Protein AF-A0A7V4PRA3-F1 (afdb_monomer)

pLDDT: mean 92.9, std 9.57, range [44.47, 98.44]

Radius of gyration: 16.77 Å; Cα contacts (8 Å, |Δi|>4): 160; chains: 1; bounding box: 39×35×53 Å

Foldseek 3Di:
DPPDPDPVVVVVCCVVVDDPVPDDPVNVVVVVVLLVLLLVQLLVLCVDPVLVVLVVVQVVVAADQFAAQRNPGGHGHLVRNLVSSLCSSPVDVSHDAPPVVRDRVSSRPVSNVRRVVRRVD

Structure (mmCIF, N/CA/C/O backbone):
data_AF-A0A7V4PRA3-F1
#
_entry.id   AF-A0A7V4PRA3-F1
#
loop_
_atom_site.group_PDB
_atom_site.id
_atom_site.type_symbol
_atom_site.label_atom_id
_atom_site.label_alt_id
_atom_site.label_comp_id
_atom_site.label_asym_id
_atom_site.label_entity_id
_atom_site.label_seq_id
_atom_site.pdbx_PDB_ins_code
_atom_site.Cartn_x
_atom_site.Cartn_y
_atom_site.Cartn_z
_atom_site.occupancy
_atom_site.B_iso_or_equiv
_atom_site.auth_seq_id
_atom_site.auth_comp_id
_atom_site.auth_asym_id
_atom_site.auth_atom_id
_atom_site.pdbx_PDB_model_num
ATOM 1 N N . MET A 1 1 ? -16.024 6.175 37.765 1.00 44.47 1 MET A N 1
ATOM 2 C CA . MET A 1 1 ? -15.565 6.561 36.413 1.00 44.47 1 MET A CA 1
ATOM 3 C C . MET A 1 1 ? -14.566 5.518 35.943 1.00 44.47 1 MET A C 1
ATOM 5 O O . MET A 1 1 ? -13.483 5.446 36.511 1.00 44.47 1 MET A O 1
ATOM 9 N N . ALA A 1 2 ? -14.945 4.645 35.006 1.00 49.88 2 ALA A N 1
ATOM 10 C CA . ALA A 1 2 ? -14.004 3.684 34.434 1.00 49.88 2 ALA A CA 1
ATOM 11 C C . ALA A 1 2 ? -12.890 4.468 33.729 1.00 49.88 2 ALA A C 1
ATOM 13 O O . ALA A 1 2 ? -13.185 5.342 32.916 1.00 49.88 2 ALA A O 1
ATOM 14 N N . ARG A 1 3 ? -11.626 4.207 34.081 1.00 57.00 3 ARG A N 1
ATOM 15 C CA . ARG A 1 3 ? -10.487 4.770 33.352 1.00 57.00 3 ARG A CA 1
ATOM 16 C C . ARG A 1 3 ? -10.614 4.305 31.904 1.00 57.00 3 ARG A C 1
ATOM 18 O O . ARG A 1 3 ? -10.541 3.103 31.649 1.00 57.00 3 ARG A O 1
ATOM 25 N N . SER A 1 4 ? -10.837 5.238 30.981 1.00 69.75 4 SER A N 1
ATOM 26 C CA . SER A 1 4 ? -10.568 4.992 29.569 1.00 69.75 4 SER A CA 1
ATOM 27 C C . SER A 1 4 ? -9.156 4.409 29.482 1.00 69.75 4 SER A C 1
ATOM 29 O O . SER A 1 4 ? -8.241 4.890 30.154 1.00 69.75 4 SER A O 1
ATOM 31 N N . GLY A 1 5 ? -8.995 3.298 28.757 1.00 80.12 5 GLY A N 1
ATOM 32 C CA . GLY A 1 5 ? -7.676 2.696 28.564 1.00 80.12 5 GLY A CA 1
ATOM 33 C C . GLY A 1 5 ? -6.687 3.729 28.018 1.00 80.12 5 GLY A C 1
ATOM 34 O O . GLY A 1 5 ? -7.096 4.759 27.477 1.00 80.12 5 GLY A O 1
ATOM 35 N N . SER A 1 6 ? -5.382 3.470 28.146 1.00 94.75 6 SER A N 1
ATOM 36 C CA . SER A 1 6 ? -4.381 4.317 27.484 1.00 94.75 6 SER A CA 1
ATOM 37 C C . SER A 1 6 ? -4.722 4.475 25.991 1.00 94.75 6 SER A C 1
ATOM 39 O O . SER A 1 6 ? -5.327 3.564 25.418 1.00 94.75 6 SER A O 1
ATOM 41 N N . PRO A 1 7 ? -4.335 5.579 25.326 1.00 95.62 7 PRO A N 1
ATOM 42 C CA . PRO A 1 7 ? -4.625 5.768 23.902 1.00 95.62 7 PRO A CA 1
ATOM 43 C C . PRO A 1 7 ? -4.221 4.563 23.035 1.00 95.62 7 PRO A C 1
ATOM 45 O O . PRO A 1 7 ? -4.984 4.128 22.175 1.00 95.62 7 PRO A O 1
ATOM 48 N N . THR A 1 8 ? -3.077 3.940 23.337 1.00 96.56 8 THR A N 1
ATOM 49 C CA . THR A 1 8 ? -2.627 2.691 22.705 1.00 96.56 8 THR A CA 1
ATOM 50 C C . THR A 1 8 ? -3.601 1.532 22.928 1.00 96.56 8 THR A C 1
ATOM 52 O O . THR A 1 8 ? -3.915 0.813 21.984 1.00 96.56 8 THR A O 1
ATOM 55 N N . ALA A 1 9 ? -4.110 1.346 24.150 1.00 96.12 9 ALA A N 1
ATOM 56 C CA . ALA A 1 9 ? -5.074 0.290 24.456 1.00 96.12 9 ALA A CA 1
ATOM 57 C C . ALA A 1 9 ? -6.430 0.518 23.767 1.00 96.12 9 ALA A C 1
ATOM 59 O O . ALA A 1 9 ? -7.071 -0.446 23.352 1.00 96.12 9 ALA A O 1
ATOM 60 N N . VAL A 1 10 ? -6.856 1.778 23.622 1.00 96.62 10 VAL A N 1
ATOM 61 C CA . VAL A 1 10 ? -8.080 2.138 22.889 1.00 96.62 10 VAL A CA 1
ATOM 62 C C . VAL A 1 10 ? -7.945 1.780 21.408 1.00 96.62 10 VAL A C 1
ATOM 64 O O . VAL A 1 10 ? -8.824 1.108 20.873 1.00 96.62 10 VAL A O 1
ATOM 67 N N . LEU A 1 11 ? -6.834 2.154 20.762 1.00 96.06 11 LEU A N 1
ATOM 68 C CA . LEU A 1 11 ? -6.577 1.821 19.356 1.00 96.06 11 LEU A CA 1
ATOM 69 C C . LEU A 1 11 ? -6.429 0.313 19.130 1.00 96.06 11 LEU A C 1
ATOM 71 O O . LEU A 1 11 ? -7.031 -0.225 18.206 1.00 96.06 11 LEU A O 1
ATOM 75 N N . ALA A 1 12 ? -5.680 -0.380 19.992 1.00 96.81 12 ALA A N 1
ATOM 76 C CA . ALA A 1 12 ? -5.515 -1.828 19.897 1.00 96.81 12 ALA A CA 1
ATOM 77 C C . ALA A 1 12 ? -6.863 -2.557 19.980 1.00 96.81 12 ALA A C 1
ATOM 79 O O . ALA A 1 12 ? -7.118 -3.455 19.183 1.00 96.81 12 ALA A O 1
ATOM 80 N N . ARG A 1 13 ? -7.746 -2.125 20.894 1.00 96.12 13 ARG A N 1
ATOM 81 C CA . ARG A 1 13 ? -9.096 -2.684 21.026 1.00 96.12 13 ARG A CA 1
ATOM 82 C C . ARG A 1 13 ? -9.975 -2.375 19.816 1.00 96.12 13 ARG A C 1
ATOM 84 O O . ARG A 1 13 ? -10.686 -3.252 19.347 1.00 96.12 13 ARG A O 1
ATOM 91 N N . PHE A 1 14 ? -9.911 -1.152 19.290 1.00 96.19 14 PHE A N 1
ATOM 92 C CA . PHE A 1 14 ? -10.628 -0.804 18.062 1.00 96.19 14 PHE A CA 1
ATOM 93 C C . PHE A 1 14 ? -10.232 -1.728 16.901 1.00 96.19 14 PHE A C 1
ATOM 95 O O . PHE A 1 14 ? -11.110 -2.277 16.243 1.00 96.19 14 PHE A O 1
ATOM 102 N N . VAL A 1 15 ? -8.928 -1.942 16.688 1.00 95.75 15 VAL A N 1
ATOM 103 C CA . VAL A 1 15 ? -8.425 -2.804 15.608 1.00 95.75 15 VAL A CA 1
ATOM 104 C C . VAL A 1 15 ? -8.786 -4.274 15.841 1.00 95.75 15 VAL A C 1
ATOM 106 O O . VAL A 1 15 ? -9.192 -4.940 14.894 1.00 95.75 15 VAL A O 1
ATOM 109 N N . SER A 1 16 ? -8.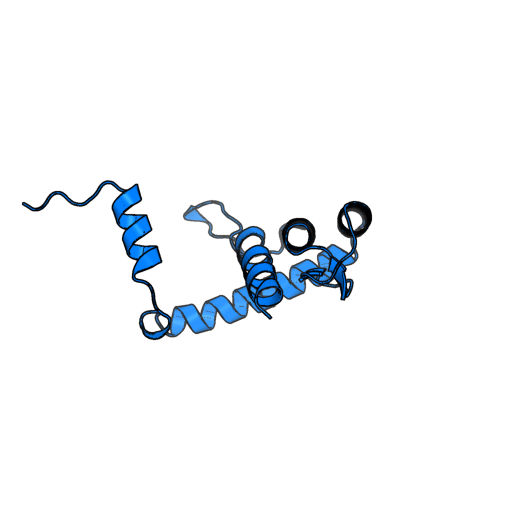681 -4.788 17.074 1.00 96.75 16 SER A N 1
ATOM 110 C CA . SER A 1 16 ? -9.005 -6.194 17.372 1.00 96.75 16 SER A CA 1
ATOM 111 C C . SER A 1 16 ? -10.493 -6.520 17.255 1.00 96.75 16 SER A C 1
ATOM 113 O O . SER A 1 16 ? -10.843 -7.648 16.917 1.00 96.75 16 SER A O 1
ATOM 115 N N . ASP A 1 17 ? -11.364 -5.550 17.547 1.00 96.44 17 ASP A N 1
ATOM 116 C CA . ASP A 1 17 ? -12.818 -5.747 17.587 1.00 96.44 17 ASP A CA 1
ATOM 117 C C . ASP A 1 17 ? -13.506 -5.398 16.252 1.00 96.44 17 ASP A C 1
ATOM 119 O O . ASP A 1 17 ? -14.730 -5.570 16.114 1.00 96.44 17 ASP A O 1
ATOM 123 N N . LEU A 1 18 ? -12.745 -4.872 15.284 1.00 96.44 18 LEU A N 1
ATOM 124 C CA . LEU A 1 18 ? -13.230 -4.517 13.957 1.00 96.44 18 LEU A CA 1
ATOM 125 C C . LEU A 1 18 ? -13.536 -5.787 13.155 1.00 96.44 18 LEU A C 1
ATOM 127 O O . LEU A 1 18 ? -12.675 -6.631 12.928 1.00 96.44 18 LEU A O 1
ATOM 131 N N . CYS A 1 19 ? -14.770 -5.894 12.674 1.00 96.69 19 CYS A N 1
ATOM 132 C CA . CYS A 1 19 ? -15.175 -6.893 11.692 1.00 96.69 19 CYS A CA 1
ATOM 133 C C . CYS A 1 19 ? -15.826 -6.199 10.494 1.00 96.69 19 CYS A C 1
ATOM 135 O O . CYS A 1 19 ? -16.287 -5.062 10.607 1.00 96.69 19 CYS A O 1
ATOM 137 N N . PHE A 1 20 ? -15.851 -6.882 9.348 1.00 96.12 20 PHE A N 1
ATOM 138 C CA . PHE A 1 20 ? -16.307 -6.303 8.082 1.00 96.12 20 PHE A CA 1
ATOM 139 C C . PHE A 1 20 ? -17.724 -5.712 8.175 1.00 96.12 20 PHE A C 1
ATOM 141 O O . PHE A 1 20 ? -17.944 -4.592 7.728 1.00 96.12 20 PHE A O 1
ATOM 148 N N . ASP A 1 21 ? -18.643 -6.397 8.861 1.00 97.19 21 ASP A N 1
ATOM 149 C CA . ASP A 1 21 ? -20.044 -5.969 9.021 1.00 97.19 21 ASP A CA 1
ATOM 150 C C . ASP A 1 21 ? -20.214 -4.689 9.859 1.00 97.19 21 ASP A C 1
ATOM 152 O O . ASP A 1 21 ? -21.274 -4.067 9.845 1.00 97.19 21 ASP A O 1
ATOM 156 N N . LYS A 1 22 ? -19.180 -4.280 10.606 1.00 96.69 22 LYS A N 1
ATOM 157 C CA . LYS A 1 22 ? -19.169 -3.016 11.360 1.00 96.69 22 LYS A CA 1
ATOM 158 C C . LYS A 1 22 ? -18.661 -1.834 10.532 1.00 96.69 22 LYS A C 1
ATOM 160 O O . LYS A 1 22 ? -18.671 -0.709 11.032 1.00 96.69 22 LYS A O 1
ATOM 165 N N . ILE A 1 23 ? -18.180 -2.062 9.310 1.00 97.69 23 ILE A N 1
ATOM 166 C CA . ILE A 1 23 ? -17.659 -1.000 8.450 1.00 97.69 23 ILE A CA 1
ATOM 167 C C . ILE A 1 23 ? -18.845 -0.314 7.754 1.00 97.69 23 ILE A C 1
ATOM 169 O O . ILE A 1 23 ? -19.598 -0.987 7.051 1.00 97.69 23 ILE A O 1
ATOM 173 N N . PRO A 1 24 ? -19.019 1.015 7.894 1.00 98.38 24 PRO A N 1
ATOM 174 C CA . PRO A 1 24 ? -20.088 1.727 7.202 1.00 98.38 24 PRO A CA 1
ATOM 175 C C . PRO A 1 24 ? -19.995 1.560 5.681 1.00 98.38 24 PRO A C 1
ATOM 177 O O . PRO A 1 24 ? -18.903 1.624 5.110 1.00 98.38 24 PRO A O 1
ATOM 180 N N . GLU A 1 25 ? -21.136 1.420 5.004 1.00 98.25 25 GLU A N 1
ATOM 181 C CA . GLU A 1 25 ? -21.184 1.187 3.554 1.00 98.25 25 GLU A CA 1
ATOM 182 C C . GLU A 1 25 ? -20.437 2.262 2.757 1.00 98.25 25 GLU A C 1
ATOM 184 O O . GLU A 1 25 ? -19.729 1.944 1.800 1.00 98.25 25 GLU A O 1
ATOM 189 N N . GLN A 1 26 ? -20.515 3.528 3.182 1.00 98.25 26 GLN A N 1
ATOM 190 C CA . GLN A 1 26 ? -19.790 4.614 2.525 1.00 98.25 26 GLN A CA 1
ATOM 191 C C . GLN A 1 26 ? -18.265 4.460 2.616 1.00 98.25 26 GLN A C 1
ATOM 193 O O . GLN A 1 26 ? -17.558 4.847 1.689 1.00 98.25 26 GLN A O 1
ATOM 198 N N . VAL A 1 27 ? -17.747 3.857 3.692 1.00 97.75 27 VAL A N 1
ATOM 199 C CA . VAL A 1 27 ? -16.310 3.581 3.845 1.00 97.75 27 VAL A CA 1
ATOM 200 C C . VAL A 1 27 ? -15.896 2.459 2.896 1.00 97.75 27 VAL A C 1
ATOM 202 O O . VAL A 1 27 ? -14.872 2.575 2.227 1.00 97.75 27 VAL A O 1
ATOM 205 N N . ILE A 1 28 ? -16.724 1.417 2.761 1.00 98.19 28 ILE A N 1
ATOM 206 C CA . ILE A 1 28 ? -16.511 0.330 1.790 1.00 98.19 28 ILE A CA 1
ATOM 207 C C . ILE A 1 28 ? -16.556 0.864 0.351 1.00 98.19 28 ILE A C 1
ATOM 209 O O . ILE A 1 28 ? -15.766 0.448 -0.497 1.00 98.19 28 ILE A O 1
ATOM 213 N N . ALA A 1 29 ? -17.475 1.779 0.047 1.00 98.31 29 ALA A N 1
ATOM 214 C CA . ALA A 1 29 ? -17.541 2.419 -1.262 1.00 98.31 29 ALA A CA 1
ATOM 215 C C . ALA A 1 29 ? -16.289 3.267 -1.533 1.00 98.31 29 ALA A C 1
ATOM 217 O O . ALA A 1 29 ? -15.714 3.183 -2.617 1.00 98.31 29 ALA A O 1
ATOM 218 N N . HIS A 1 30 ? -15.832 4.033 -0.540 1.00 97.38 30 HIS A N 1
ATOM 219 C CA . HIS A 1 30 ? -14.672 4.906 -0.678 1.00 97.38 30 HIS A CA 1
ATOM 220 C C . HIS A 1 30 ? -13.356 4.133 -0.823 1.00 97.38 30 HIS A C 1
ATOM 222 O O . HIS A 1 30 ? -12.592 4.419 -1.740 1.00 97.38 30 HIS A O 1
ATOM 228 N N . ILE A 1 31 ? -13.113 3.097 -0.008 1.00 97.12 31 ILE A N 1
ATOM 229 C CA . ILE A 1 31 ? -11.865 2.320 -0.089 1.00 97.12 31 ILE A CA 1
ATOM 230 C C . ILE A 1 31 ? -11.689 1.643 -1.455 1.00 97.12 31 ILE A C 1
ATOM 232 O O . ILE A 1 31 ? -10.567 1.499 -1.926 1.00 97.12 31 ILE A O 1
ATOM 236 N N . LYS A 1 32 ? -12.781 1.285 -2.148 1.00 98.00 32 LYS A N 1
ATOM 237 C CA . LYS A 1 32 ? -12.713 0.771 -3.528 1.00 98.00 32 LYS A CA 1
ATOM 238 C C . LYS A 1 32 ? -12.151 1.806 -4.503 1.00 98.00 32 LYS A C 1
ATOM 240 O O . LYS A 1 32 ? -11.407 1.433 -5.404 1.00 98.00 32 LYS A O 1
ATOM 245 N N . LEU A 1 33 ? -12.489 3.082 -4.317 1.00 97.94 33 LEU A N 1
ATOM 246 C CA . LEU A 1 33 ? -11.929 4.176 -5.110 1.00 97.94 33 LEU A CA 1
ATOM 247 C C . LEU A 1 33 ? -10.453 4.395 -4.771 1.00 97.94 33 LEU A C 1
ATOM 249 O O . LEU A 1 33 ? -9.656 4.513 -5.690 1.00 97.94 33 LEU A O 1
ATOM 253 N N . CYS A 1 34 ? -10.074 4.355 -3.490 1.00 97.62 34 CYS A N 1
ATOM 254 C CA . CYS A 1 34 ? -8.667 4.442 -3.078 1.00 97.62 34 CYS A CA 1
ATOM 255 C C . CYS A 1 34 ? -7.824 3.291 -3.651 1.00 97.62 34 CYS A C 1
ATOM 257 O O . CYS A 1 34 ? -6.702 3.504 -4.095 1.00 97.62 34 CYS A O 1
ATOM 259 N N . ILE A 1 35 ? -8.368 2.069 -3.691 1.00 97.94 35 ILE A N 1
ATOM 260 C CA . ILE A 1 35 ? -7.700 0.923 -4.325 1.00 97.94 35 ILE A CA 1
ATOM 261 C C . ILE A 1 35 ? -7.523 1.164 -5.826 1.00 97.94 35 ILE A C 1
ATOM 263 O O . ILE A 1 35 ? -6.445 0.912 -6.362 1.00 97.94 35 ILE A O 1
ATOM 267 N N . LEU A 1 36 ? -8.566 1.645 -6.508 1.00 98.06 36 LEU A N 1
ATOM 268 C CA . LEU A 1 36 ? -8.498 1.961 -7.934 1.00 98.06 36 LEU A CA 1
ATOM 269 C C . LEU A 1 36 ? -7.444 3.041 -8.225 1.00 98.06 36 LEU A C 1
ATOM 271 O O . LEU A 1 36 ? -6.649 2.879 -9.149 1.00 98.06 36 LEU A O 1
ATOM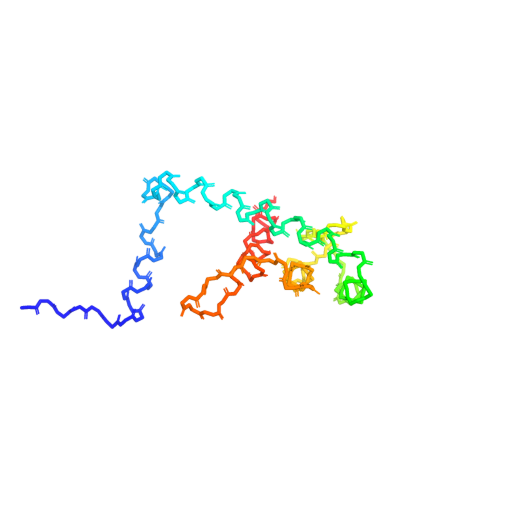 275 N N . ASP A 1 37 ? -7.428 4.101 -7.422 1.00 97.94 37 ASP A N 1
ATOM 276 C CA . ASP A 1 37 ? -6.469 5.201 -7.505 1.00 97.94 37 ASP A CA 1
ATOM 277 C C . ASP A 1 37 ? -5.025 4.719 -7.310 1.00 97.94 37 ASP A C 1
ATOM 279 O O . ASP A 1 37 ? -4.177 4.925 -8.180 1.00 97.94 37 ASP A O 1
ATOM 283 N N . ALA A 1 38 ? -4.764 3.962 -6.240 1.00 98.06 38 ALA A N 1
ATOM 284 C CA . ALA A 1 38 ? -3.438 3.426 -5.950 1.00 98.06 38 ALA A CA 1
ATOM 285 C C . ALA A 1 38 ? -2.921 2.512 -7.071 1.00 98.06 38 ALA A C 1
ATOM 287 O O . ALA A 1 38 ? -1.758 2.605 -7.464 1.00 98.06 38 ALA A O 1
ATOM 288 N N . LEU A 1 39 ? -3.778 1.653 -7.636 1.00 97.75 39 LEU A N 1
ATOM 289 C CA . LEU A 1 39 ? -3.405 0.814 -8.778 1.00 97.75 39 LEU A CA 1
ATOM 290 C C . LEU A 1 39 ? -3.068 1.658 -10.015 1.00 97.75 39 LEU A C 1
ATOM 292 O O . LEU A 1 39 ? -2.088 1.363 -10.699 1.00 97.75 39 LEU A O 1
ATOM 296 N N . GLY A 1 40 ? -3.837 2.716 -10.287 1.00 98.00 40 GLY A N 1
ATOM 297 C CA . GLY A 1 40 ? -3.551 3.665 -11.366 1.00 98.00 40 GLY A CA 1
ATOM 298 C C . GLY A 1 40 ? -2.202 4.365 -11.184 1.00 98.00 40 GLY A C 1
ATOM 299 O O . GLY A 1 40 ? -1.377 4.373 -12.102 1.00 98.00 40 GLY A O 1
ATOM 300 N N . CYS A 1 41 ? -1.943 4.874 -9.979 1.00 98.25 41 CYS A N 1
ATOM 301 C CA . CYS A 1 41 ? -0.680 5.511 -9.620 1.00 98.25 41 CYS A CA 1
ATOM 302 C C . CYS A 1 41 ? 0.500 4.544 -9.745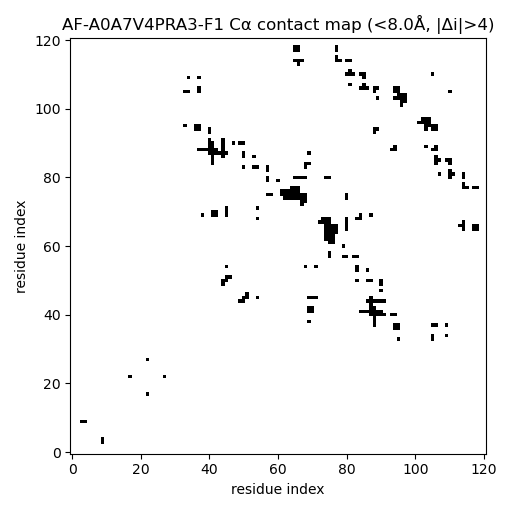 1.00 98.25 41 CYS A C 1
ATOM 304 O O . CYS A 1 41 ? 1.510 4.889 -10.352 1.00 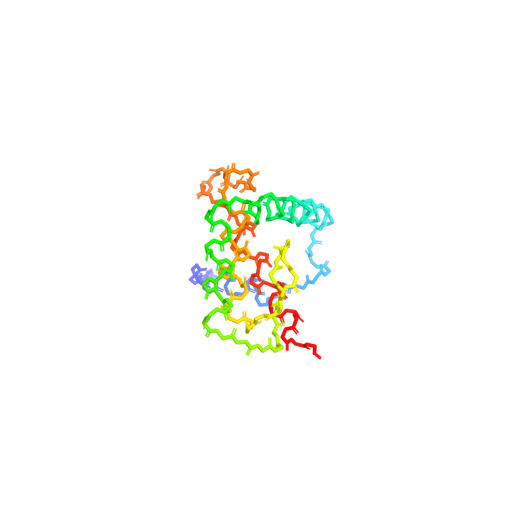98.25 41 CYS A O 1
ATOM 306 N N . ALA A 1 42 ? 0.360 3.306 -9.266 1.00 98.31 42 ALA A N 1
ATOM 307 C CA . ALA A 1 42 ? 1.408 2.298 -9.374 1.00 98.31 42 ALA A CA 1
ATOM 308 C C . ALA A 1 42 ? 1.716 1.905 -10.825 1.00 98.31 42 ALA A C 1
ATOM 310 O O . ALA A 1 42 ? 2.883 1.744 -11.185 1.00 98.31 42 ALA A O 1
ATOM 311 N N . LEU A 1 43 ? 0.691 1.787 -11.676 1.00 98.06 43 LEU A N 1
ATOM 312 C CA . LEU A 1 43 ? 0.870 1.534 -13.107 1.00 98.06 43 LEU A CA 1
ATOM 313 C C . LEU A 1 43 ? 1.663 2.662 -13.768 1.00 98.06 43 LEU A C 1
ATOM 315 O O . LEU A 1 43 ? 2.645 2.390 -14.462 1.00 98.06 43 LEU A O 1
ATOM 319 N N . TYR A 1 44 ? 1.292 3.918 -13.512 1.00 98.31 44 TYR A N 1
ATOM 320 C CA . TYR A 1 44 ? 2.050 5.066 -14.003 1.00 98.31 44 TYR A CA 1
ATOM 321 C C . TYR A 1 44 ? 3.484 5.062 -13.454 1.00 98.31 44 TYR A C 1
ATOM 323 O O . TYR A 1 44 ? 4.442 5.108 -14.230 1.00 98.31 44 TYR A O 1
ATOM 331 N N . GLY A 1 45 ? 3.640 4.891 -12.142 1.00 98.25 45 GLY A N 1
ATOM 332 C CA . GLY A 1 45 ? 4.924 4.840 -11.453 1.00 98.25 45 GLY A CA 1
ATOM 333 C C . GLY A 1 45 ? 5.867 3.766 -11.979 1.00 98.25 45 GLY A C 1
ATOM 334 O O . GLY A 1 45 ? 7.061 4.018 -12.124 1.00 98.25 45 GLY A O 1
ATOM 335 N N . SER A 1 46 ? 5.342 2.593 -12.348 1.00 98.12 46 SER A N 1
ATOM 336 C CA . SER A 1 46 ? 6.128 1.483 -12.908 1.00 98.12 46 SER A CA 1
ATOM 337 C C . SER A 1 46 ? 6.833 1.845 -14.221 1.00 98.12 46 SER A C 1
ATOM 339 O O . SER A 1 46 ? 7.883 1.287 -14.548 1.00 98.12 46 SER A O 1
ATOM 341 N N . SER A 1 47 ? 6.300 2.825 -14.958 1.00 97.38 47 SER A N 1
ATOM 342 C CA . SER A 1 47 ? 6.886 3.301 -16.211 1.00 97.38 47 SER A CA 1
ATOM 343 C C . SER A 1 47 ? 8.040 4.298 -16.012 1.00 97.38 47 SER A C 1
ATOM 345 O O . SER A 1 47 ? 8.866 4.470 -16.919 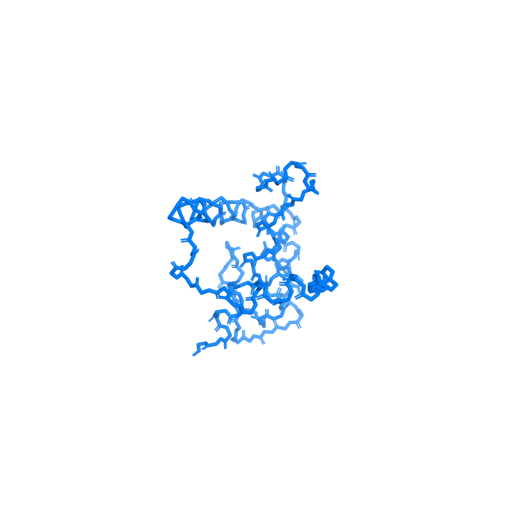1.00 97.38 47 SER A O 1
ATOM 347 N N . LEU A 1 48 ? 8.135 4.915 -14.826 1.00 98.06 48 LEU A N 1
ATOM 348 C CA . LEU A 1 48 ? 9.085 5.982 -14.507 1.00 98.06 48 LEU A CA 1
ATOM 349 C C . LEU A 1 48 ? 10.492 5.438 -14.202 1.00 9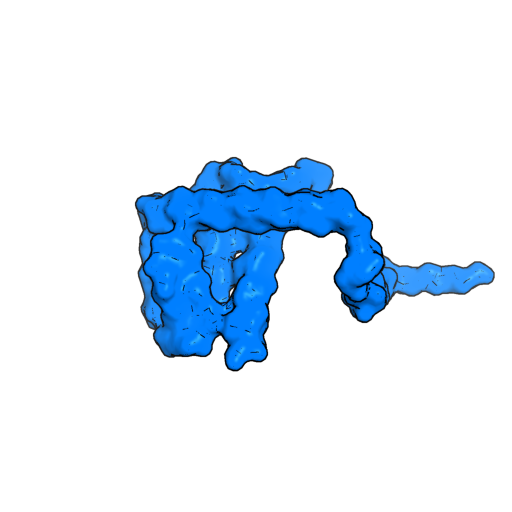8.06 48 LEU A C 1
ATOM 351 O O . LEU A 1 48 ? 10.644 4.278 -13.801 1.00 98.06 48 LEU A O 1
ATOM 355 N N . PRO A 1 49 ? 11.556 6.256 -14.350 1.00 98.12 49 PRO A N 1
ATOM 356 C CA . PRO A 1 49 ? 12.929 5.809 -14.109 1.00 98.12 49 PRO A CA 1
ATOM 357 C C . PRO A 1 49 ? 13.154 5.224 -12.707 1.00 98.12 49 PRO A C 1
ATOM 359 O O . PRO A 1 49 ? 13.747 4.154 -12.582 1.00 98.12 49 PRO A O 1
ATOM 362 N N . TRP A 1 50 ? 12.646 5.876 -11.658 1.00 97.00 50 TRP A N 1
ATOM 363 C CA . TRP A 1 50 ? 12.761 5.390 -10.276 1.00 97.00 50 TRP A CA 1
ATOM 364 C C . TRP A 1 50 ? 11.878 4.171 -9.996 1.00 97.00 50 TRP A C 1
ATOM 366 O O . TRP A 1 50 ? 12.299 3.285 -9.255 1.00 97.00 50 TRP A O 1
ATOM 376 N N . GLY A 1 51 ? 10.722 4.060 -10.658 1.00 97.88 51 GLY A N 1
ATOM 377 C CA . GLY A 1 51 ? 9.907 2.846 -10.631 1.00 97.88 51 GLY A CA 1
ATOM 378 C C . GLY A 1 51 ? 10.676 1.639 -11.165 1.00 97.88 51 GLY A C 1
ATOM 379 O O . GLY A 1 51 ? 10.790 0.613 -10.500 1.00 97.88 51 GLY A O 1
ATOM 380 N N . LYS A 1 52 ? 11.337 1.784 -12.317 1.00 98.06 52 LYS A N 1
ATOM 381 C CA . LYS A 1 52 ? 12.197 0.726 -12.877 1.00 98.06 52 LYS A CA 1
ATOM 382 C C . LYS A 1 52 ? 13.371 0.368 -11.962 1.00 98.06 52 LYS A C 1
ATOM 384 O O . LYS A 1 52 ? 13.766 -0.797 -11.912 1.00 98.06 52 LYS A O 1
ATOM 389 N N . ILE A 1 53 ? 13.928 1.346 -11.243 1.00 98.44 53 ILE A N 1
ATOM 390 C CA . ILE A 1 53 ? 15.009 1.116 -10.273 1.00 98.44 53 ILE A CA 1
ATOM 391 C C . ILE A 1 53 ? 14.515 0.246 -9.116 1.00 98.44 53 ILE A C 1
ATOM 393 O O . ILE A 1 53 ? 15.148 -0.771 -8.835 1.00 98.44 53 ILE A O 1
ATOM 397 N N . ILE A 1 54 ? 13.393 0.600 -8.478 1.00 97.75 54 ILE A N 1
ATOM 398 C CA . ILE A 1 54 ? 12.900 -0.171 -7.330 1.00 97.75 54 ILE A CA 1
ATOM 399 C C . ILE A 1 54 ? 12.445 -1.573 -7.743 1.00 97.75 54 ILE A C 1
ATOM 401 O O . ILE A 1 54 ? 12.752 -2.536 -7.046 1.00 97.75 54 ILE A O 1
ATOM 405 N N . ILE A 1 55 ? 11.809 -1.712 -8.914 1.00 97.31 55 ILE A N 1
ATOM 406 C CA . ILE A 1 55 ? 11.406 -3.011 -9.475 1.00 97.31 55 ILE A CA 1
ATOM 407 C C . ILE A 1 55 ? 12.627 -3.915 -9.661 1.00 97.31 55 ILE A C 1
ATOM 409 O O . ILE A 1 55 ? 12.603 -5.077 -9.257 1.00 97.31 55 ILE A O 1
ATOM 413 N N . ARG A 1 56 ? 13.710 -3.39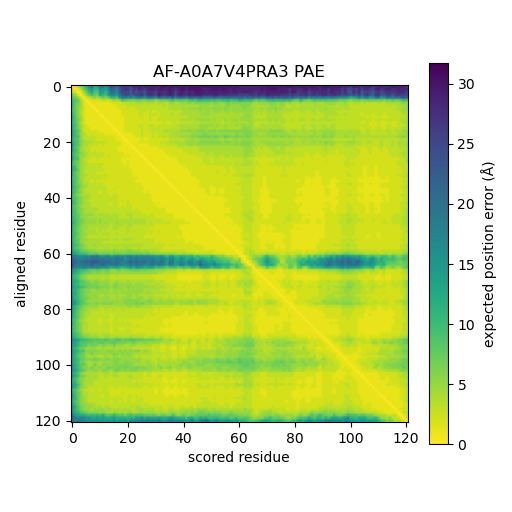4 -10.254 1.00 97.00 56 ARG A N 1
ATOM 414 C CA . ARG A 1 56 ? 14.953 -4.155 -10.420 1.00 97.00 56 ARG A CA 1
ATOM 415 C C . ARG A 1 56 ? 15.551 -4.541 -9.067 1.00 97.00 56 ARG A C 1
ATOM 417 O O . ARG A 1 56 ? 15.877 -5.706 -8.872 1.00 97.00 56 ARG A O 1
ATOM 424 N N . PHE A 1 57 ? 15.637 -3.593 -8.137 1.00 97.06 57 PHE A N 1
ATOM 425 C CA . PHE A 1 57 ? 16.187 -3.827 -6.803 1.00 97.06 57 PHE A CA 1
ATOM 426 C C . PHE A 1 57 ? 15.468 -4.968 -6.073 1.00 97.06 57 PHE A C 1
ATOM 428 O O . PHE A 1 57 ? 16.111 -5.913 -5.625 1.00 97.06 57 PHE A O 1
ATOM 435 N N . VAL A 1 58 ? 14.132 -4.945 -6.003 1.00 95.81 58 VAL A N 1
ATOM 436 C CA . VAL A 1 58 ? 13.400 -5.987 -5.263 1.00 95.81 58 VAL A CA 1
ATOM 437 C C . VAL A 1 58 ? 13.494 -7.369 -5.913 1.00 95.81 58 VAL A C 1
ATOM 439 O O . VAL A 1 58 ? 13.444 -8.366 -5.192 1.00 95.81 58 VAL A O 1
ATOM 442 N N . LYS A 1 59 ? 13.662 -7.432 -7.244 1.00 94.25 59 LYS A N 1
ATOM 443 C CA . LYS A 1 59 ? 13.920 -8.676 -7.991 1.00 94.25 59 LYS A CA 1
ATOM 444 C C . LYS A 1 59 ? 15.306 -9.244 -7.677 1.00 94.25 59 LYS A C 1
ATOM 446 O O . LYS A 1 59 ? 15.458 -10.458 -7.578 1.00 94.25 59 LYS A O 1
ATOM 451 N N . GLU A 1 60 ? 16.302 -8.379 -7.498 1.00 94.69 60 GLU A N 1
ATOM 452 C CA . GLU A 1 60 ? 17.664 -8.764 -7.104 1.00 94.69 60 GLU A CA 1
ATOM 453 C C . GLU A 1 60 ? 17.741 -9.213 -5.636 1.00 94.69 60 GLU A C 1
ATOM 455 O O . GLU A 1 60 ? 18.502 -10.123 -5.314 1.00 94.69 60 GLU A O 1
ATOM 460 N N . CYS A 1 61 ? 16.921 -8.639 -4.746 1.00 91.50 61 CYS A N 1
ATOM 461 C CA . CYS A 1 61 ? 16.867 -9.037 -3.335 1.00 91.50 61 CYS A CA 1
ATOM 462 C C . CYS A 1 61 ? 16.352 -10.467 -3.103 1.00 91.50 61 CYS A C 1
ATOM 464 O O . CYS A 1 61 ? 16.545 -11.013 -2.017 1.00 91.50 61 CYS A O 1
ATOM 466 N N . GLY A 1 62 ? 15.680 -11.077 -4.079 1.00 80.38 62 GLY A N 1
ATOM 467 C CA . GLY A 1 62 ? 15.245 -12.464 -3.990 1.00 80.38 62 GLY A CA 1
ATOM 468 C C . GLY A 1 62 ? 14.111 -12.795 -4.948 1.00 80.38 62 GLY A C 1
ATOM 469 O O . GLY A 1 62 ? 13.284 -11.951 -5.287 1.00 80.38 62 GLY A O 1
ATOM 470 N N . THR A 1 63 ? 14.049 -14.063 -5.344 1.00 72.31 63 THR A N 1
ATOM 471 C CA . THR A 1 63 ? 12.977 -14.619 -6.177 1.00 72.31 63 THR A CA 1
ATOM 472 C C . THR A 1 63 ? 12.181 -15.645 -5.372 1.00 72.31 63 THR A C 1
ATOM 474 O O . THR A 1 63 ? 12.725 -16.313 -4.492 1.00 72.31 63 THR A O 1
ATOM 477 N N . GLY A 1 64 ? 10.876 -15.753 -5.624 1.00 69.44 64 GLY A N 1
ATOM 478 C CA . GLY A 1 64 ? 10.017 -16.707 -4.923 1.00 69.44 64 GLY A CA 1
ATOM 479 C C . GLY A 1 64 ? 8.529 -16.404 -5.078 1.00 69.44 64 GLY A C 1
ATOM 480 O O . GLY A 1 64 ? 8.155 -15.302 -5.469 1.00 69.44 64 GLY A O 1
ATOM 481 N N . ARG A 1 65 ? 7.688 -17.392 -4.749 1.00 68.62 65 ARG A N 1
ATOM 482 C CA . ARG A 1 65 ? 6.224 -17.258 -4.729 1.00 68.62 65 ARG A CA 1
ATOM 483 C C . ARG A 1 65 ? 5.812 -16.463 -3.495 1.00 68.62 65 ARG A C 1
ATOM 485 O O . ARG A 1 65 ? 5.900 -16.972 -2.380 1.00 68.62 65 ARG A O 1
ATOM 492 N N . GLY A 1 66 ? 5.429 -15.210 -3.697 1.00 82.75 66 GLY A N 1
ATOM 493 C CA . GLY A 1 66 ? 4.994 -14.319 -2.628 1.00 82.75 66 GLY A CA 1
ATOM 494 C C . GLY A 1 66 ? 3.916 -13.373 -3.127 1.00 82.75 66 GLY A C 1
ATOM 495 O O . GLY A 1 66 ? 2.743 -13.732 -3.178 1.00 82.75 66 GLY A O 1
ATOM 496 N N . ALA A 1 67 ? 4.312 -12.164 -3.510 1.00 91.88 67 ALA A N 1
ATOM 497 C CA . ALA A 1 67 ? 3.398 -11.130 -3.969 1.00 91.88 67 ALA A CA 1
ATOM 498 C C . ALA A 1 67 ? 3.866 -10.492 -5.282 1.00 91.88 67 ALA A C 1
ATOM 500 O O . ALA A 1 67 ? 5.055 -10.487 -5.605 1.00 91.88 67 ALA A O 1
ATOM 501 N N . LEU A 1 68 ? 2.899 -9.977 -6.047 1.00 93.38 68 LEU A N 1
ATOM 502 C CA . LEU A 1 68 ? 3.143 -9.385 -7.359 1.00 93.38 68 LEU A CA 1
ATOM 503 C C . LEU A 1 68 ? 3.613 -7.940 -7.231 1.00 93.38 68 LEU A C 1
ATOM 505 O O . LEU A 1 68 ? 3.077 -7.164 -6.436 1.00 93.38 68 LEU A O 1
ATOM 509 N N . ILE A 1 69 ? 4.539 -7.564 -8.103 1.00 95.81 69 ILE A N 1
ATOM 510 C CA . ILE A 1 69 ? 4.856 -6.166 -8.373 1.00 95.81 69 ILE A CA 1
ATOM 511 C C . ILE A 1 69 ? 3.780 -5.595 -9.308 1.00 95.81 69 ILE A C 1
ATOM 513 O O . ILE A 1 69 ? 3.591 -6.083 -10.426 1.00 95.81 69 ILE A O 1
ATOM 517 N N . TRP A 1 70 ? 3.068 -4.559 -8.872 1.00 96.94 70 TRP A N 1
ATOM 518 C CA . TRP A 1 70 ? 2.026 -3.905 -9.661 1.00 96.94 70 TRP A CA 1
ATOM 519 C C . TRP A 1 70 ? 2.633 -3.220 -10.897 1.00 96.94 70 TRP A C 1
ATOM 521 O O . TRP A 1 70 ? 3.659 -2.551 -10.813 1.00 96.94 70 TRP A O 1
ATOM 531 N N . GLY A 1 71 ? 2.021 -3.426 -12.065 1.00 94.62 71 GLY A N 1
ATOM 532 C CA . GLY A 1 71 ? 2.493 -2.898 -13.354 1.00 94.62 71 GLY A CA 1
ATOM 533 C C . GLY A 1 71 ? 3.650 -3.648 -14.024 1.00 94.62 71 GLY A C 1
ATOM 534 O O . GLY A 1 71 ? 3.839 -3.488 -15.225 1.00 94.62 71 GLY A O 1
ATOM 535 N N . ASP A 1 72 ? 4.364 -4.517 -13.305 1.00 94.75 72 ASP A N 1
ATOM 536 C CA . ASP A 1 72 ? 5.409 -5.389 -13.871 1.00 94.75 72 ASP A CA 1
ATOM 537 C C . ASP A 1 72 ? 4.973 -6.863 -13.944 1.00 94.75 72 ASP A C 1
ATOM 539 O O . ASP A 1 72 ? 5.260 -7.551 -14.921 1.00 94.75 72 ASP A O 1
ATOM 543 N N . GLY A 1 73 ? 4.244 -7.344 -12.934 1.00 92.31 73 GLY A N 1
ATOM 544 C CA . GLY A 1 73 ? 3.696 -8.700 -12.893 1.00 92.31 73 GLY A CA 1
ATOM 545 C C . GLY A 1 73 ? 4.665 -9.785 -12.418 1.00 92.31 73 GLY A C 1
ATOM 546 O O . GLY A 1 73 ? 4.247 -10.935 -12.304 1.00 92.31 73 GLY A O 1
ATOM 547 N N . ALA A 1 74 ? 5.926 -9.471 -12.107 1.00 92.38 74 ALA A N 1
ATOM 548 C CA . ALA A 1 74 ? 6.808 -10.442 -11.466 1.00 92.38 74 ALA A CA 1
ATOM 549 C C . ALA A 1 74 ? 6.386 -10.740 -10.021 1.00 92.38 74 ALA A C 1
ATOM 551 O O . ALA A 1 74 ? 5.936 -9.855 -9.289 1.00 92.38 74 ALA A O 1
ATOM 552 N N . GLU A 1 75 ? 6.607 -11.985 -9.601 1.00 92.31 75 GLU A N 1
ATOM 553 C CA . GLU A 1 75 ? 6.485 -12.407 -8.208 1.00 92.31 75 GLU A CA 1
ATOM 554 C C . GLU A 1 75 ? 7.825 -12.283 -7.482 1.00 92.31 75 GLU A C 1
ATOM 556 O O . GLU A 1 75 ? 8.870 -12.726 -7.967 1.00 92.31 75 GLU A O 1
ATOM 561 N N . VAL A 1 76 ? 7.773 -11.691 -6.292 1.00 93.19 76 VAL A N 1
ATOM 562 C CA . VAL A 1 76 ? 8.890 -11.582 -5.349 1.00 93.19 76 VAL A CA 1
ATOM 563 C C . VAL A 1 76 ? 8.418 -12.024 -3.958 1.00 93.19 76 VAL A C 1
ATOM 565 O O . VAL A 1 76 ? 7.207 -12.114 -3.725 1.00 93.19 76 VAL A O 1
ATOM 568 N N . PRO A 1 77 ? 9.327 -12.290 -2.999 1.00 92.06 77 PRO A N 1
ATOM 569 C CA . PRO A 1 77 ? 8.932 -12.564 -1.619 1.00 92.06 77 PRO A CA 1
ATOM 570 C C . PRO A 1 77 ? 7.960 -11.506 -1.076 1.00 92.06 77 PRO A C 1
ATOM 572 O O . PRO A 1 77 ? 8.120 -10.313 -1.346 1.00 92.06 77 PRO A O 1
ATOM 575 N N . SER A 1 78 ? 6.966 -11.920 -0.284 1.00 90.38 78 SER A N 1
ATOM 576 C CA . SER A 1 78 ? 5.907 -11.024 0.217 1.00 90.38 78 SER A CA 1
ATOM 577 C C . SER A 1 78 ? 6.424 -9.871 1.082 1.00 90.38 78 SER A C 1
ATOM 579 O O . SER A 1 78 ? 5.736 -8.872 1.244 1.00 90.38 78 SER A O 1
ATOM 581 N N . THR A 1 79 ? 7.648 -9.966 1.604 1.00 88.00 79 THR A N 1
ATOM 582 C CA . THR A 1 79 ? 8.330 -8.874 2.312 1.00 88.00 79 THR A CA 1
ATOM 583 C C . THR A 1 79 ? 8.867 -7.787 1.377 1.00 88.00 79 THR A C 1
ATOM 585 O O . THR A 1 79 ? 9.074 -6.661 1.816 1.00 88.00 79 THR A O 1
ATOM 588 N N . ASN A 1 80 ? 9.084 -8.101 0.096 1.00 93.88 8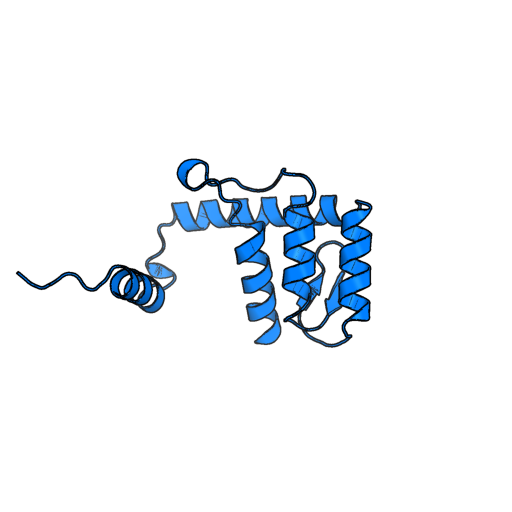0 ASN A N 1
ATOM 589 C CA . ASN A 1 80 ? 9.725 -7.213 -0.876 1.00 93.88 80 ASN A CA 1
ATOM 590 C C . ASN A 1 80 ? 8.704 -6.490 -1.764 1.00 93.88 80 ASN A C 1
ATOM 592 O O . ASN A 1 80 ? 8.911 -5.327 -2.108 1.00 93.88 80 ASN A O 1
ATOM 596 N N . ALA A 1 81 ? 7.596 -7.147 -2.130 1.00 94.88 81 ALA A N 1
ATOM 597 C CA . ALA A 1 81 ? 6.584 -6.537 -2.997 1.00 94.88 81 ALA A CA 1
ATOM 598 C C . ALA A 1 81 ? 5.985 -5.236 -2.422 1.00 94.88 81 ALA A C 1
ATOM 600 O O . ALA A 1 81 ? 5.855 -4.283 -3.190 1.00 94.88 81 ALA A O 1
ATOM 601 N N . PRO A 1 82 ? 5.686 -5.119 -1.106 1.00 96.12 82 PRO A N 1
ATOM 602 C CA . PRO A 1 82 ? 5.174 -3.875 -0.536 1.00 96.12 82 PRO A CA 1
ATOM 603 C C . PRO A 1 82 ? 6.114 -2.685 -0.722 1.00 96.12 82 PRO A C 1
ATOM 605 O O . PRO A 1 82 ? 5.649 -1.587 -1.008 1.00 96.12 82 PRO A O 1
ATOM 608 N N . LEU A 1 83 ? 7.430 -2.909 -0.617 1.00 96.00 83 LEU A N 1
ATOM 609 C CA . LEU A 1 83 ? 8.432 -1.864 -0.826 1.00 96.00 83 LEU A CA 1
ATOM 610 C C . LEU A 1 83 ? 8.385 -1.331 -2.263 1.00 96.00 83 LEU A C 1
ATOM 612 O O . LEU A 1 83 ? 8.390 -0.118 -2.469 1.00 96.00 83 LEU A O 1
ATOM 616 N N . ALA A 1 84 ? 8.313 -2.228 -3.250 1.00 97.00 84 ALA A N 1
ATOM 617 C CA . ALA A 1 84 ? 8.170 -1.831 -4.644 1.00 97.00 84 ALA A CA 1
ATOM 618 C C . ALA A 1 84 ? 6.838 -1.116 -4.865 1.00 97.00 84 ALA A C 1
ATOM 620 O O . ALA A 1 84 ? 6.826 0.050 -5.239 1.00 97.00 84 ALA A O 1
ATOM 621 N N . ASN A 1 85 ? 5.724 -1.779 -4.563 1.00 97.94 85 ASN A N 1
ATOM 622 C CA . ASN A 1 85 ? 4.382 -1.285 -4.854 1.00 97.94 85 ASN A CA 1
ATOM 623 C C . ASN A 1 85 ? 4.097 0.055 -4.166 1.00 97.94 85 ASN A C 1
ATOM 625 O O . ASN A 1 85 ? 3.587 0.952 -4.824 1.00 97.94 85 ASN A O 1
ATOM 629 N N . GLY A 1 86 ? 4.497 0.246 -2.906 1.00 97.88 86 GLY A N 1
ATOM 630 C CA . GLY A 1 86 ? 4.346 1.538 -2.228 1.00 97.88 86 GLY A CA 1
ATOM 631 C C . GLY A 1 86 ? 5.158 2.652 -2.884 1.00 97.88 86 GLY A C 1
ATOM 632 O O . GLY A 1 86 ? 4.642 3.745 -3.101 1.00 97.88 86 GLY A O 1
ATOM 633 N N . THR A 1 87 ? 6.390 2.351 -3.306 1.00 97.81 87 THR A N 1
ATOM 634 C CA . THR A 1 87 ? 7.225 3.297 -4.067 1.00 97.81 87 THR A CA 1
ATOM 635 C C . THR A 1 87 ? 6.605 3.635 -5.427 1.00 97.81 87 THR A C 1
ATOM 637 O O . THR A 1 87 ? 6.724 4.764 -5.893 1.00 97.81 87 THR A O 1
ATOM 640 N N . LEU A 1 88 ? 5.945 2.673 -6.082 1.00 98.38 88 LEU A N 1
ATOM 641 C CA . LEU A 1 88 ? 5.256 2.904 -7.351 1.00 98.38 88 LEU A CA 1
ATOM 642 C C . LEU A 1 88 ? 4.002 3.767 -7.170 1.00 98.38 88 LEU A C 1
ATOM 644 O O . LEU A 1 88 ? 3.773 4.661 -7.983 1.00 98.38 88 LEU A O 1
ATOM 648 N N . VAL A 1 89 ? 3.207 3.520 -6.124 1.00 98.44 89 VAL A N 1
ATOM 649 C CA . VAL A 1 89 ? 2.026 4.339 -5.803 1.00 98.44 89 VAL A CA 1
ATOM 650 C C . VAL A 1 89 ? 2.452 5.783 -5.544 1.00 98.44 89 VAL A C 1
ATOM 652 O O . VAL A 1 89 ? 1.989 6.686 -6.230 1.00 98.44 89 VAL A O 1
ATOM 655 N N . HIS A 1 90 ? 3.419 5.995 -4.652 1.00 97.81 90 HIS A N 1
ATOM 656 C CA . HIS A 1 90 ? 3.884 7.329 -4.260 1.00 97.81 90 HIS A CA 1
ATOM 657 C C . HIS A 1 90 ? 4.989 7.883 -5.180 1.00 97.81 90 HIS A C 1
ATOM 659 O O . HIS A 1 90 ? 5.879 8.628 -4.781 1.00 97.81 90 HIS A O 1
ATOM 665 N N . SER A 1 91 ? 4.989 7.463 -6.443 1.00 96.38 91 SER A N 1
ATOM 666 C CA . SER A 1 91 ? 6.077 7.754 -7.378 1.00 96.38 91 SER A CA 1
ATOM 667 C C . SER A 1 91 ? 6.054 9.186 -7.917 1.00 96.38 91 SER A C 1
ATOM 669 O O . SER A 1 91 ? 7.071 9.640 -8.442 1.00 96.38 91 SER A O 1
ATOM 671 N N . PHE A 1 92 ? 4.911 9.874 -7.853 1.00 93.56 92 PHE A N 1
ATOM 672 C CA . PHE A 1 92 ? 4.723 11.183 -8.484 1.00 93.56 92 PHE A CA 1
ATOM 673 C C . PHE A 1 92 ? 3.705 12.087 -7.768 1.00 93.56 92 PHE A C 1
ATOM 675 O O . PHE A 1 92 ? 3.176 12.997 -8.401 1.00 93.56 92 PHE A O 1
ATOM 682 N N . GLU A 1 93 ? 3.419 11.842 -6.480 1.00 91.50 93 GLU A N 1
ATOM 683 C CA . GLU A 1 93 ? 2.483 12.652 -5.665 1.00 91.50 93 GLU A CA 1
ATOM 684 C C . GLU A 1 93 ? 1.066 12.759 -6.273 1.00 91.50 93 GLU A C 1
ATOM 686 O O . GLU A 1 93 ? 0.387 13.781 -6.153 1.00 91.50 93 GLU A O 1
ATOM 691 N N . LEU A 1 94 ? 0.639 11.716 -6.993 1.00 94.06 94 LEU A N 1
ATOM 692 C CA . LEU A 1 94 ? -0.701 11.614 -7.585 1.00 94.06 94 LEU A CA 1
ATOM 693 C C . LEU A 1 94 ? -1.674 10.820 -6.710 1.00 94.06 94 LEU A C 1
ATOM 695 O O . LEU A 1 94 ? -2.874 10.854 -6.965 1.00 94.06 94 LEU A O 1
ATOM 699 N N . ASP A 1 95 ? -1.145 10.098 -5.728 1.00 95.62 95 ASP A N 1
ATOM 700 C CA . ASP A 1 95 ? -1.877 9.208 -4.844 1.00 95.62 95 ASP A CA 1
ATOM 701 C C . ASP A 1 95 ? -2.694 9.958 -3.782 1.00 95.62 95 ASP A C 1
ATOM 703 O O . ASP A 1 95 ? -2.647 11.185 -3.645 1.00 95.62 95 ASP A O 1
ATOM 707 N N . ASP A 1 96 ? -3.485 9.201 -3.026 1.00 93.75 96 ASP A N 1
ATOM 708 C CA . ASP A 1 96 ? -4.404 9.727 -2.027 1.00 93.75 96 ASP A CA 1
ATOM 709 C C . ASP A 1 96 ? -3.724 10.561 -0.927 1.00 93.75 96 ASP A C 1
ATOM 711 O O . ASP A 1 96 ? -2.615 10.281 -0.495 1.00 93.75 96 ASP A O 1
ATOM 715 N N . LEU A 1 97 ? -4.422 11.587 -0.420 1.00 95.00 97 LEU A N 1
ATOM 716 C CA . LEU A 1 97 ? -3.923 12.454 0.652 1.00 95.00 97 LEU A CA 1
ATOM 717 C C . LEU A 1 97 ? -4.979 12.653 1.741 1.00 95.00 97 LEU A C 1
ATOM 719 O O . LEU A 1 97 ? -6.011 13.301 1.535 1.00 95.00 97 LEU A O 1
ATOM 723 N N . HIS A 1 98 ? -4.664 12.210 2.954 1.00 92.50 98 HIS A N 1
ATOM 724 C CA . HIS A 1 98 ? -5.380 12.605 4.158 1.00 92.50 98 HIS A CA 1
ATOM 725 C C . HIS A 1 98 ? -4.838 13.942 4.680 1.00 92.50 98 HIS A C 1
ATOM 727 O O . HIS A 1 98 ? -3.888 13.993 5.464 1.00 92.50 98 HIS A O 1
ATOM 733 N N . ARG A 1 99 ? -5.464 15.044 4.256 1.00 91.06 99 ARG A N 1
ATOM 734 C CA . ARG A 1 99 ? -4.977 16.421 4.473 1.00 91.06 99 ARG A CA 1
ATOM 735 C C . ARG A 1 99 ? -4.684 16.784 5.926 1.00 91.06 99 ARG A C 1
ATOM 737 O O . ARG A 1 99 ? -3.648 17.377 6.190 1.00 91.06 99 ARG A O 1
ATOM 744 N N . GLU A 1 100 ? -5.564 16.432 6.860 1.00 93.75 100 GLU A N 1
ATOM 745 C CA . GLU A 1 100 ? -5.383 16.799 8.276 1.00 93.75 100 GLU A CA 1
ATOM 746 C C . GLU A 1 100 ? -4.205 16.069 8.926 1.00 93.75 100 GLU A C 1
ATOM 748 O O . GLU A 1 100 ? -3.556 16.600 9.820 1.00 93.75 100 GLU A O 1
ATOM 753 N N . ALA A 1 101 ? -3.924 14.854 8.453 1.00 91.50 101 ALA A N 1
ATOM 754 C CA . ALA A 1 101 ? -2.826 14.035 8.955 1.00 91.50 101 ALA A CA 1
ATOM 755 C C . ALA A 1 101 ? -1.538 14.246 8.149 1.00 91.50 101 ALA A C 1
ATOM 757 O O . ALA A 1 101 ? -0.492 13.759 8.565 1.00 91.50 101 ALA A O 1
ATOM 758 N N . VAL A 1 102 ? -1.624 14.949 7.010 1.00 93.25 102 VAL A N 1
ATOM 759 C CA . VAL A 1 102 ? -0.546 15.114 6.026 1.00 93.25 102 VAL A CA 1
ATOM 760 C C . VAL A 1 102 ? 0.068 13.749 5.683 1.00 93.25 102 VAL A C 1
ATOM 762 O O . VAL A 1 102 ? 1.253 13.501 5.888 1.00 93.25 102 VAL A O 1
ATOM 765 N N . LEU A 1 103 ? -0.789 12.822 5.246 1.00 93.88 103 LEU A N 1
ATOM 766 C CA . LEU A 1 103 ? -0.450 11.409 5.070 1.00 93.88 103 LEU A CA 1
ATOM 767 C C . LEU A 1 103 ? -0.987 10.870 3.743 1.00 93.88 103 LEU A C 1
ATOM 769 O O . LEU A 1 103 ? -2.131 11.156 3.402 1.00 93.88 103 LEU A O 1
ATOM 773 N N . HIS A 1 104 ? -0.202 10.013 3.090 1.00 96.69 104 HIS A N 1
ATOM 774 C CA . HIS A 1 104 ? -0.591 9.215 1.924 1.00 96.69 104 HIS A CA 1
ATOM 775 C C . HIS A 1 104 ? -0.823 7.748 2.338 1.00 96.69 104 HIS A C 1
ATOM 777 O O . HIS A 1 104 ? 0.107 6.934 2.321 1.00 96.69 104 HIS A O 1
ATOM 783 N N . PRO A 1 105 ? -2.018 7.391 2.852 1.00 95.69 105 PRO A N 1
ATOM 784 C CA . PRO A 1 105 ? -2.230 6.092 3.483 1.00 95.69 105 PRO A CA 1
ATOM 785 C C . PRO A 1 105 ? -2.307 4.940 2.474 1.00 95.69 105 PRO A C 1
ATOM 787 O O . PRO A 1 105 ? -1.939 3.810 2.826 1.00 95.69 105 PRO A O 1
ATOM 790 N N . GLY A 1 106 ? -2.761 5.192 1.242 1.00 96.31 106 GLY A N 1
ATOM 791 C CA . GLY A 1 106 ? -2.923 4.179 0.204 1.00 96.31 106 GLY A CA 1
ATOM 792 C C . GLY A 1 106 ? -1.594 3.546 -0.194 1.00 96.31 106 GLY A C 1
ATOM 793 O O . GLY A 1 106 ? -1.491 2.318 -0.234 1.00 96.31 106 GLY A O 1
ATOM 794 N N . ALA A 1 107 ? -0.552 4.365 -0.371 1.00 97.12 107 ALA A N 1
ATOM 795 C CA . ALA A 1 107 ? 0.798 3.914 -0.714 1.00 97.12 107 ALA A CA 1
ATOM 796 C C . ALA A 1 107 ? 1.443 3.003 0.342 1.00 97.12 107 ALA A C 1
ATOM 798 O O . ALA A 1 107 ? 2.318 2.202 0.022 1.00 97.12 107 ALA A O 1
ATOM 799 N N . VAL A 1 108 ? 1.014 3.095 1.603 1.00 95.38 108 VAL A N 1
ATOM 800 C CA . VAL A 1 108 ? 1.591 2.314 2.707 1.00 95.38 108 VAL A CA 1
ATOM 801 C C . VAL A 1 108 ? 0.760 1.068 3.001 1.00 95.38 108 VAL A C 1
ATOM 803 O O . VAL A 1 108 ? 1.291 -0.037 3.127 1.00 95.38 108 VAL A O 1
ATOM 806 N N . THR A 1 109 ? -0.555 1.234 3.133 1.00 96.44 109 THR A N 1
ATOM 807 C CA . THR A 1 109 ? -1.434 0.185 3.666 1.00 96.44 109 THR A CA 1
ATOM 808 C C . THR A 1 109 ? -1.853 -0.830 2.609 1.00 96.44 109 THR A C 1
ATOM 810 O O . THR A 1 109 ? -1.846 -2.031 2.886 1.00 96.44 109 THR A O 1
ATOM 813 N N . LEU A 1 110 ? -2.168 -0.386 1.389 1.00 97.31 110 LEU A N 1
ATOM 814 C CA . LEU A 1 110 ? -2.678 -1.272 0.341 1.00 97.31 110 LEU A CA 1
ATOM 815 C C . LEU A 1 110 ? -1.628 -2.284 -0.141 1.00 97.31 110 LEU A C 1
ATOM 817 O O . LEU A 1 110 ? -1.964 -3.469 -0.215 1.00 97.31 110 LEU A O 1
ATOM 821 N N . PRO A 1 111 ? -0.360 -1.897 -0.397 1.00 96.94 111 PRO A N 1
ATOM 822 C CA . PRO A 1 111 ? 0.676 -2.861 -0.757 1.00 96.94 111 PRO A CA 1
ATOM 823 C C . PRO A 1 111 ? 0.924 -3.927 0.312 1.00 96.94 111 PRO A C 1
ATOM 825 O O . PRO A 1 111 ? 1.113 -5.099 -0.012 1.00 96.94 111 PRO A O 1
ATOM 828 N N . ALA A 1 112 ? 0.904 -3.533 1.589 1.00 95.62 112 ALA A N 1
ATOM 829 C CA . ALA A 1 112 ? 1.108 -4.450 2.705 1.00 95.62 112 ALA A CA 1
ATOM 830 C C . ALA A 1 112 ? -0.040 -5.466 2.824 1.00 95.62 112 ALA A C 1
ATOM 832 O O . ALA A 1 112 ? 0.204 -6.663 2.990 1.00 95.62 112 ALA A O 1
ATOM 833 N N . VAL A 1 113 ? -1.290 -5.008 2.691 1.00 94.94 113 VAL A N 1
ATOM 834 C CA . VAL A 1 113 ? -2.471 -5.883 2.730 1.00 94.94 113 VAL A CA 1
ATOM 835 C C . VAL A 1 113 ? -2.501 -6.838 1.533 1.00 94.94 113 VAL A C 1
ATOM 837 O O . VAL A 1 113 ? -2.731 -8.029 1.733 1.00 94.94 113 VAL A O 1
ATOM 840 N N . ASP A 1 114 ? -2.221 -6.368 0.310 1.00 94.62 114 ASP A N 1
ATOM 841 C CA . ASP A 1 114 ? -2.1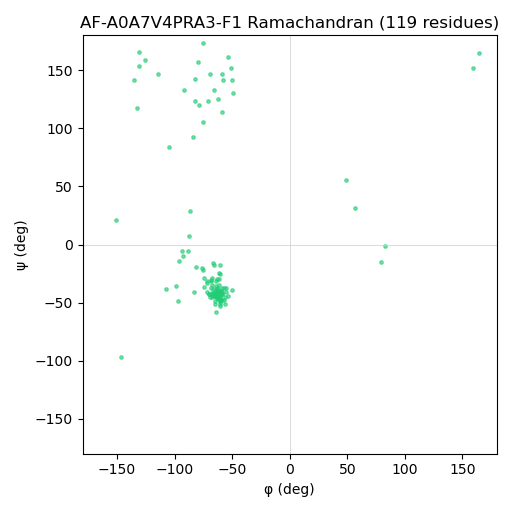61 -7.238 -0.881 1.00 94.62 114 ASP A CA 1
ATOM 842 C C . ASP A 1 114 ? -1.107 -8.343 -0.711 1.00 94.62 114 ASP A C 1
ATOM 844 O O . ASP A 1 114 ? -1.378 -9.513 -0.989 1.00 94.62 114 ASP A O 1
ATOM 848 N N . ALA A 1 115 ? 0.067 -8.007 -0.168 1.00 94.00 115 ALA A N 1
ATOM 849 C CA . ALA A 1 115 ? 1.110 -8.993 0.087 1.00 94.00 115 ALA A CA 1
ATOM 850 C C . ALA A 1 115 ? 0.710 -10.044 1.137 1.00 94.00 115 ALA A C 1
ATOM 852 O O . ALA A 1 115 ? 0.973 -11.232 0.933 1.00 94.00 115 ALA A O 1
ATOM 853 N N . LEU A 1 116 ? 0.037 -9.638 2.221 1.00 92.69 116 LEU A N 1
ATOM 854 C CA . LEU A 1 116 ? -0.480 -10.554 3.248 1.00 92.69 116 LEU A CA 1
ATOM 855 C C . LEU A 1 116 ? -1.548 -11.505 2.692 1.00 92.69 116 LEU A C 1
ATOM 857 O O . LEU A 1 116 ? -1.511 -12.711 2.953 1.00 92.69 116 LEU A O 1
ATOM 861 N N . VAL A 1 117 ? -2.486 -10.977 1.898 1.00 90.94 117 VAL A N 1
ATOM 862 C CA . VAL A 1 117 ? -3.553 -11.774 1.273 1.00 90.94 117 VAL A CA 1
ATOM 863 C C . VAL A 1 117 ? -2.970 -12.811 0.314 1.00 90.94 117 VAL A C 1
ATOM 865 O O . VAL A 1 117 ? -3.461 -13.936 0.266 1.00 90.94 117 VAL A O 1
ATOM 868 N N . ARG A 1 118 ? -1.915 -12.462 -0.431 1.00 85.81 118 ARG A N 1
ATOM 869 C CA . ARG A 1 118 ? -1.246 -13.380 -1.366 1.00 85.81 118 ARG A CA 1
ATOM 870 C C . ARG A 1 118 ? -0.376 -14.421 -0.675 1.00 85.81 118 ARG A C 1
ATOM 872 O O . ARG A 1 118 ? -0.361 -15.557 -1.122 1.00 85.81 118 ARG A O 1
ATOM 879 N N . GLN A 1 119 ? 0.293 -14.060 0.420 1.00 81.44 119 GLN A N 1
ATOM 880 C CA . GLN A 1 119 ? 1.076 -15.008 1.219 1.00 81.44 119 GLN A CA 1
ATOM 881 C C . GLN A 1 119 ? 0.206 -16.109 1.844 1.00 81.44 119 GLN A C 1
ATOM 883 O O . GLN A 1 119 ? 0.683 -17.212 2.086 1.00 81.44 119 GLN A O 1
ATOM 888 N N . SER A 1 120 ? -1.056 -15.794 2.139 1.00 74.31 120 SER A N 1
ATOM 889 C CA . SER A 1 120 ? -1.982 -16.690 2.838 1.00 74.31 120 SER A CA 1
ATOM 890 C C . SER A 1 120 ? -2.745 -17.647 1.905 1.00 74.31 120 SER A C 1
ATOM 892 O O . SER A 1 120 ? -3.671 -18.316 2.363 1.00 74.31 120 SER A O 1
ATOM 894 N N . ARG A 1 121 ? -2.405 -17.682 0.608 1.00 60.84 121 ARG A N 1
ATOM 895 C CA . ARG A 1 121 ? -2.981 -18.577 -0.410 1.00 60.84 121 ARG A CA 1
ATOM 896 C C . ARG A 1 121 ? -2.006 -19.688 -0.773 1.00 60.84 121 ARG A C 1
ATOM 898 O O . ARG A 1 121 ? -2.501 -20.810 -1.009 1.00 60.84 121 ARG A O 1
#

Nearest PDB structures (foldseek):
  7br9-assembly1_A  TM=8.984E-01  e=5.816E-04  Mus musculus
  7br9-assembly1_B  TM=9.026E-01  e=1.110E-03  Mus musculus
  6r6t-assembly1_A  TM=8.593E-01  e=1.110E-03  Mus musculus
  7bra-assembly1_B  TM=9.239E-01  e=4.287E-03  Bacillus subtilis
  2hp0-assembly1_B  TM=8.807E-01  e=3.554E-02  Agrobacterium tumefaciens

Secondary structure (DSSP, 8-state):
---PPPHHHHHHHHHHH--GGGS-HHHHHHHHHHHHHHHHHHHHHHHSHHHHHHHHHHHHT--SSSEEPTTT--EE-TTTHHHHHHHHHTTSS-S--BTTTTB-HHHHHHHHHHHHHHHT-

Mean predicted aligned error: 4.48 Å

Sequence (121 aa):
MARSGSPTAVLARFVSDLCFDKIPEQVIAHIKLCILDALGCALYGSSLPWGKIIIRFVKECGTGRGALIWGDGAEVPSTNAPLANGTLVHSFELDDLHREAVLHPGAVTLPAVDALVRQSR

Solvent-accessible surface area (backbone atoms only — not comparable to full-atom values): 6577 Å² total; per-residue (Å²): 132,83,78,75,62,56,72,67,55,47,53,54,49,53,63,72,70,60,50,77,90,75,54,56,69,69,56,60,57,48,53,53,51,50,53,53,46,33,54,52,30,12,40,57,16,39,74,36,74,67,27,47,48,42,51,50,49,42,54,70,77,37,78,43,95,27,13,60,31,59,74,73,67,52,55,17,39,40,83,41,20,26,60,34,32,17,50,10,14,58,54,75,80,75,45,61,71,44,73,94,74,72,38,53,59,49,36,59,50,52,29,48,50,54,15,53,60,43,61,76,108